Protein AF-A0A8I2Z1F6-F1 (afdb_monomer)

Sequence (76 aa):
MSVEKQTVLGMPPFLADFLMGGVSAAVSKTAAAPIERVKLLIQNQDEMLKQGRLDRKYDGIAECFKRTAADEGVMP

Organism: Verticillium longisporum (NCBI:txid100787)

Foldseek 3Di:
DDPPLPCPVVDHPVVVVVVVVVVVVVVVCQVCVLVVVLVVCLVCVVVCVVVVVDPDHQPDSVSSSVVCCVPVNPHD

Solvent-accessible surface area (backbone atoms only — not comparable to full-atom values): 4625 Å² total; per-residue (Å²): 132,81,79,74,77,72,50,56,92,80,37,59,60,69,59,41,52,49,50,52,49,49,52,52,51,50,55,50,50,62,70,44,44,62,60,55,51,44,51,52,51,66,72,41,38,70,58,33,42,75,70,67,76,38,96,67,80,71,94,41,71,68,54,41,45,53,48,45,35,70,78,69,39,87,66,132

Structure (mmCIF, N/CA/C/O backbone):
data_AF-A0A8I2Z1F6-F1
#
_entry.id   AF-A0A8I2Z1F6-F1
#
loop_
_atom_site.group_PDB
_atom_site.id
_atom_site.type_symbol
_atom_site.label_atom_id
_atom_site.label_alt_id
_atom_site.label_comp_id
_atom_site.label_asym_id
_atom_site.label_entity_id
_atom_site.label_seq_id
_atom_site.pdbx_PDB_ins_code
_atom_site.Cartn_x
_atom_site.Cartn_y
_atom_site.Cartn_z
_atom_site.occupancy
_atom_site.B_iso_or_equiv
_atom_site.auth_seq_id
_atom_site.auth_comp_id
_at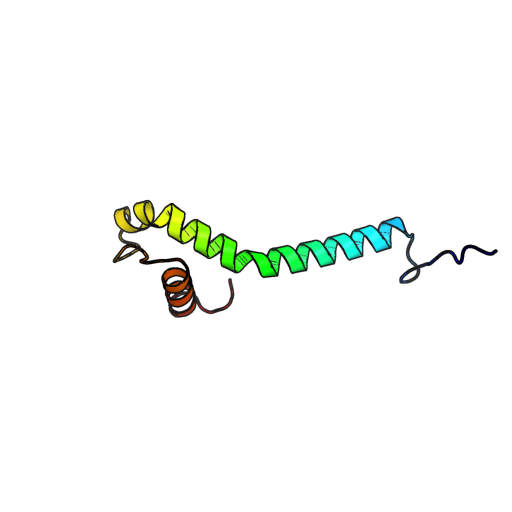om_site.auth_asym_id
_atom_site.auth_atom_id
_atom_site.pdbx_PDB_model_num
ATOM 1 N N . MET A 1 1 ? 41.334 -2.530 -23.769 1.00 38.50 1 MET A N 1
ATOM 2 C CA . MET A 1 1 ? 40.260 -2.790 -22.791 1.00 38.50 1 MET A CA 1
ATOM 3 C C . MET A 1 1 ? 38.947 -2.604 -23.530 1.00 38.50 1 MET A C 1
ATOM 5 O O . MET A 1 1 ? 38.499 -1.476 -23.682 1.00 38.50 1 MET A O 1
ATOM 9 N N . SER A 1 2 ? 38.434 -3.670 -24.149 1.00 39.28 2 SER A N 1
ATOM 10 C CA . SER A 1 2 ? 37.160 -3.600 -24.868 1.00 39.28 2 SER A CA 1
ATOM 11 C C . SER A 1 2 ? 36.063 -3.429 -23.833 1.00 39.28 2 SER A C 1
ATOM 13 O O . SER A 1 2 ? 35.850 -4.319 -23.017 1.00 39.28 2 SER A O 1
ATOM 15 N N . VAL A 1 3 ? 35.415 -2.266 -23.840 1.00 52.84 3 VAL A N 1
ATOM 16 C CA . VAL A 1 3 ? 34.141 -2.075 -23.153 1.00 52.84 3 VAL A CA 1
ATOM 17 C C . VAL A 1 3 ? 33.170 -3.018 -23.851 1.00 52.84 3 VAL A C 1
ATOM 19 O O . VAL A 1 3 ? 32.727 -2.745 -24.967 1.00 52.84 3 VAL A O 1
ATOM 22 N N . GLU A 1 4 ? 32.936 -4.180 -23.250 1.00 55.12 4 GLU A N 1
ATOM 23 C CA . GLU A 1 4 ? 31.889 -5.095 -23.672 1.00 55.12 4 GLU A CA 1
ATOM 24 C C . GLU A 1 4 ? 30.586 -4.301 -23.618 1.00 55.12 4 GLU A C 1
ATOM 26 O O . GLU A 1 4 ? 30.142 -3.854 -22.560 1.00 55.12 4 GLU A O 1
ATOM 31 N N . LYS A 1 5 ? 30.045 -3.985 -24.795 1.00 55.88 5 LYS A N 1
ATOM 32 C CA . LYS A 1 5 ? 28.791 -3.256 -24.936 1.00 55.88 5 LYS A CA 1
ATOM 33 C C . LYS A 1 5 ? 27.735 -4.194 -24.363 1.00 55.88 5 LYS A C 1
ATOM 35 O O . LYS A 1 5 ? 27.329 -5.126 -25.045 1.00 55.88 5 LYS A O 1
ATOM 40 N N . GLN A 1 6 ? 27.394 -4.017 -23.088 1.00 57.50 6 GLN A N 1
ATOM 41 C CA . GLN A 1 6 ? 26.494 -4.895 -22.348 1.00 57.50 6 GLN A CA 1
ATOM 42 C C . GLN A 1 6 ? 25.084 -4.772 -22.947 1.00 57.50 6 GLN A C 1
ATOM 44 O O . GLN A 1 6 ? 24.245 -4.012 -22.474 1.00 57.50 6 GLN A O 1
ATOM 49 N N . THR A 1 7 ? 24.833 -5.470 -24.055 1.00 57.00 7 THR A N 1
ATOM 50 C CA . THR A 1 7 ? 23.510 -5.647 -24.656 1.00 57.00 7 THR A CA 1
ATOM 51 C C . THR A 1 7 ? 22.715 -6.571 -23.747 1.00 57.00 7 THR A C 1
ATOM 53 O O . THR A 1 7 ? 22.631 -7.777 -23.971 1.00 57.00 7 THR A O 1
ATOM 56 N N . VAL A 1 8 ? 22.152 -6.010 -22.677 1.00 62.31 8 VAL A N 1
ATOM 57 C CA . VAL A 1 8 ? 21.182 -6.712 -21.836 1.00 62.31 8 VAL A CA 1
ATOM 58 C C . VAL A 1 8 ? 19.976 -7.030 -22.727 1.00 62.31 8 VAL A C 1
ATOM 60 O O . VAL A 1 8 ? 19.381 -6.133 -23.321 1.00 62.31 8 VAL A O 1
ATOM 63 N N . LEU A 1 9 ? 19.666 -8.319 -22.893 1.00 66.81 9 LEU A N 1
ATOM 64 C CA . LEU A 1 9 ? 18.564 -8.810 -23.734 1.00 66.81 9 LEU A CA 1
ATOM 65 C C . LEU A 1 9 ? 18.645 -8.458 -25.243 1.00 66.81 9 LEU A C 1
ATOM 67 O O . LEU A 1 9 ? 17.630 -8.492 -25.933 1.00 66.81 9 LEU A O 1
ATOM 71 N N . GLY A 1 10 ? 19.823 -8.109 -25.778 1.00 76.56 10 GLY A N 1
ATOM 72 C CA . GLY A 1 10 ? 19.972 -7.710 -27.192 1.00 76.56 10 GLY A CA 1
ATOM 73 C C . GLY A 1 10 ? 19.380 -6.332 -27.531 1.00 76.56 10 GLY A C 1
ATOM 74 O O . GLY A 1 10 ? 19.253 -5.981 -28.703 1.00 76.56 10 GLY A O 1
ATOM 75 N N . MET A 1 11 ? 19.025 -5.546 -26.512 1.00 79.62 11 MET A N 1
ATOM 76 C CA . MET A 1 11 ? 18.373 -4.244 -26.645 1.00 79.62 11 MET A CA 1
ATOM 77 C C . MET A 1 11 ? 19.377 -3.093 -26.463 1.00 79.62 11 MET A C 1
ATOM 79 O O . MET A 1 11 ? 20.409 -3.270 -25.809 1.00 79.62 11 MET A O 1
ATOM 83 N N . PRO A 1 12 ? 19.098 -1.893 -27.013 1.00 85.94 12 PRO A N 1
ATOM 84 C CA . PRO A 1 12 ? 19.880 -0.700 -26.708 1.00 85.94 12 PRO A CA 1
ATOM 85 C C . PRO A 1 12 ? 19.920 -0.453 -25.190 1.00 85.94 12 PRO A C 1
ATOM 87 O O . PRO A 1 12 ? 18.893 -0.644 -24.535 1.00 85.94 12 PRO A O 1
ATOM 90 N N . PRO A 1 13 ? 21.045 0.031 -24.632 1.00 84.06 13 PRO A N 1
ATOM 91 C CA . PRO A 1 13 ? 21.222 0.181 -23.184 1.00 84.06 13 PRO A CA 1
ATOM 92 C C . PRO A 1 13 ? 20.119 1.031 -22.537 1.00 84.06 13 PRO A C 1
ATOM 94 O O . PRO A 1 13 ? 19.518 0.608 -21.559 1.00 84.06 13 PRO A O 1
ATOM 97 N N . PHE A 1 14 ? 19.736 2.151 -23.163 1.00 88.81 14 PHE A N 1
ATOM 98 C CA . PHE A 1 14 ? 18.624 2.985 -22.690 1.00 88.81 14 PHE 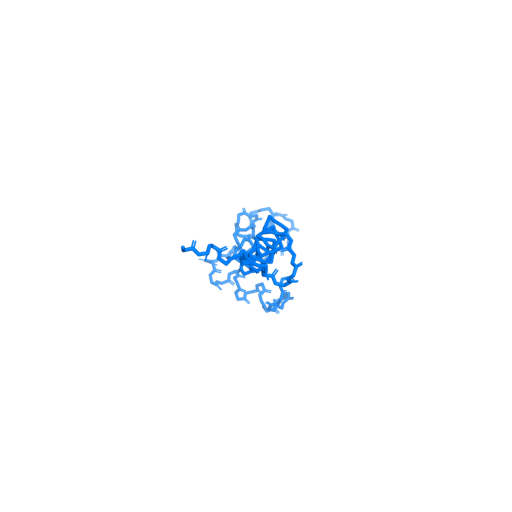A CA 1
ATOM 99 C C . PHE A 1 14 ? 17.292 2.227 -22.592 1.00 88.81 14 PHE A C 1
ATOM 101 O O . PHE A 1 14 ? 16.543 2.412 -21.639 1.00 88.81 14 PHE A O 1
ATOM 108 N N . LEU A 1 15 ? 16.977 1.386 -23.582 1.00 90.25 15 LEU A N 1
ATOM 109 C CA . LEU A 1 15 ? 15.703 0.672 -23.612 1.00 90.25 15 LEU A CA 1
ATOM 110 C C . LEU A 1 15 ? 15.673 -0.441 -22.557 1.00 90.25 15 LEU A C 1
ATOM 112 O O . LEU A 1 15 ? 14.640 -0.651 -21.926 1.00 90.25 15 LEU A O 1
ATOM 116 N N . ALA A 1 16 ? 16.805 -1.113 -22.333 1.00 87.50 16 ALA A N 1
ATOM 117 C CA . ALA A 1 16 ? 16.947 -2.072 -21.244 1.00 87.50 16 ALA A CA 1
ATOM 118 C C . ALA A 1 16 ? 16.784 -1.389 -19.874 1.00 87.50 16 ALA A C 1
ATOM 120 O O . ALA A 1 16 ? 15.984 -1.848 -19.059 1.00 87.50 16 ALA A O 1
ATOM 121 N N . ASP A 1 17 ? 17.458 -0.258 -19.648 1.00 89.69 17 ASP A N 1
ATOM 122 C CA . ASP A 1 17 ? 17.363 0.505 -18.397 1.00 89.69 17 ASP A CA 1
ATOM 123 C C . ASP A 1 17 ? 15.952 1.059 -18.162 1.00 89.69 17 ASP A C 1
ATOM 125 O O . ASP A 1 17 ? 15.439 1.004 -17.045 1.00 89.69 17 ASP A O 1
ATOM 129 N N . PHE A 1 18 ? 15.282 1.534 -19.216 1.00 91.31 18 PHE A N 1
ATOM 130 C CA . PHE A 1 18 ? 13.902 2.011 -19.137 1.00 91.31 18 PHE A CA 1
ATOM 131 C C . PHE A 1 18 ? 12.933 0.896 -18.732 1.00 91.31 18 PHE A C 1
ATOM 133 O O . PHE A 1 18 ? 12.105 1.096 -17.843 1.00 91.31 18 PHE A O 1
ATOM 140 N N . LEU A 1 19 ? 13.042 -0.290 -19.342 1.00 93.69 19 LEU A N 1
ATOM 141 C CA . LEU A 1 19 ? 12.189 -1.425 -18.985 1.00 93.69 19 LEU A CA 1
ATOM 142 C C . LEU A 1 19 ? 12.485 -1.946 -17.577 1.00 93.69 19 LEU A C 1
ATOM 144 O O . LEU A 1 19 ? 11.549 -2.189 -16.819 1.00 93.69 19 LEU A O 1
ATOM 148 N N . MET A 1 20 ? 13.759 -2.073 -17.197 1.00 91.81 20 MET A N 1
ATOM 149 C CA . MET A 1 20 ? 14.135 -2.470 -15.836 1.00 91.81 20 MET A CA 1
ATOM 150 C C . MET A 1 20 ? 13.635 -1.457 -14.801 1.00 91.81 20 MET A C 1
ATOM 152 O O . MET A 1 20 ? 13.070 -1.847 -13.777 1.00 91.81 20 MET A O 1
ATOM 156 N N . GLY A 1 21 ? 13.763 -0.160 -15.091 1.00 93.62 21 GLY A N 1
ATOM 157 C CA . GLY A 1 21 ? 13.200 0.911 -14.273 1.00 93.62 21 GLY A CA 1
ATOM 158 C C . GLY A 1 21 ? 11.676 0.825 -14.174 1.00 93.62 21 GLY A C 1
ATOM 159 O O . GLY A 1 21 ? 11.126 0.938 -13.080 1.00 93.62 21 GLY A O 1
ATOM 160 N N . GLY A 1 22 ? 10.993 0.549 -15.288 1.00 94.12 22 GLY A N 1
ATOM 161 C CA . GLY A 1 22 ? 9.542 0.370 -15.339 1.00 94.12 22 GLY A CA 1
ATOM 162 C C . GLY A 1 22 ? 9.052 -0.804 -14.489 1.00 94.12 22 GLY A C 1
ATOM 163 O O . GLY A 1 22 ? 8.129 -0.642 -13.691 1.00 94.12 22 GLY A O 1
ATOM 164 N N . VAL A 1 23 ? 9.700 -1.967 -14.599 1.00 94.50 23 VAL A N 1
ATOM 165 C CA . VAL A 1 23 ? 9.369 -3.154 -13.791 1.00 94.50 23 VAL A CA 1
ATOM 166 C C . VAL A 1 23 ? 9.650 -2.898 -12.311 1.00 94.50 23 VAL A C 1
ATOM 168 O O . VAL A 1 23 ? 8.798 -3.178 -11.471 1.00 94.50 23 VAL A O 1
ATOM 171 N N . SER A 1 24 ? 10.801 -2.306 -11.982 1.00 94.44 24 SER A N 1
ATOM 172 C CA .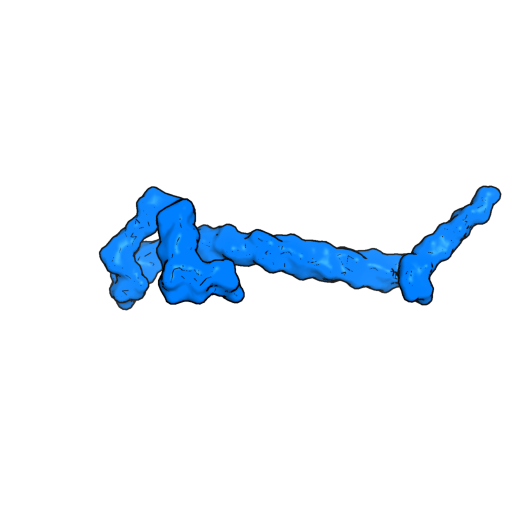 SER A 1 24 ? 11.154 -1.949 -10.603 1.00 94.44 24 SER A CA 1
ATOM 173 C C . SER A 1 24 ? 10.133 -0.991 -9.980 1.00 94.44 24 SER A C 1
ATOM 175 O O . SER A 1 24 ? 9.676 -1.202 -8.853 1.00 94.44 24 SER A O 1
ATOM 177 N N . ALA A 1 25 ? 9.695 0.022 -10.734 1.00 93.44 25 ALA A N 1
ATOM 178 C CA . ALA A 1 25 ? 8.672 0.961 -10.292 1.00 93.44 25 ALA A CA 1
ATOM 179 C C . ALA A 1 25 ? 7.311 0.280 -10.085 1.00 93.44 25 ALA A C 1
ATOM 181 O O . ALA A 1 25 ? 6.640 0.560 -9.090 1.00 93.44 25 ALA A O 1
ATOM 182 N N . ALA A 1 26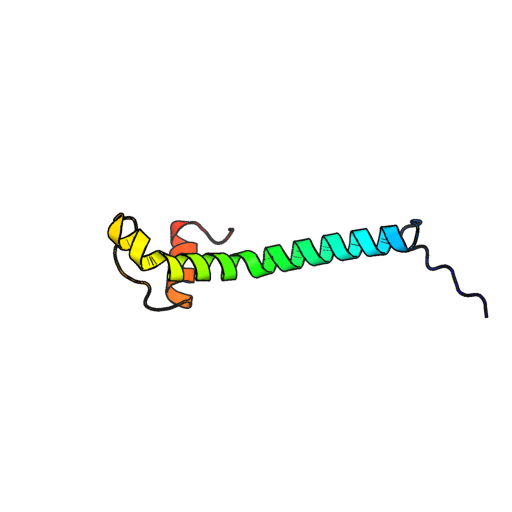 ? 6.911 -0.620 -10.989 1.00 93.69 26 ALA A N 1
ATOM 183 C CA . ALA A 1 26 ? 5.661 -1.365 -10.868 1.00 93.69 26 ALA A CA 1
ATOM 184 C C . ALA A 1 26 ? 5.656 -2.232 -9.602 1.00 93.69 26 ALA A C 1
ATOM 186 O O . ALA A 1 26 ? 4.754 -2.099 -8.779 1.00 93.69 26 ALA A O 1
ATOM 187 N N . VAL A 1 27 ? 6.708 -3.030 -9.389 1.00 93.81 27 VAL A N 1
ATOM 188 C CA . VAL A 1 27 ? 6.862 -3.865 -8.185 1.00 93.81 27 VAL A CA 1
ATOM 189 C C . VAL A 1 27 ? 6.858 -3.007 -6.919 1.00 93.81 27 VAL A C 1
ATOM 191 O O . VAL A 1 27 ? 6.156 -3.329 -5.961 1.00 93.81 27 VAL A O 1
ATOM 194 N N . SER A 1 28 ? 7.582 -1.884 -6.926 1.00 94.00 28 SER A N 1
ATOM 195 C CA . SER A 1 28 ? 7.652 -0.969 -5.780 1.00 94.00 28 SER A CA 1
ATOM 196 C C . SER A 1 28 ? 6.282 -0.386 -5.425 1.00 94.00 28 SER A C 1
ATOM 198 O O . SER A 1 28 ? 5.900 -0.376 -4.256 1.00 94.00 28 SER A O 1
ATOM 200 N N . LYS A 1 29 ? 5.509 0.060 -6.425 1.00 91.94 29 LYS A N 1
ATOM 201 C CA . LYS A 1 29 ? 4.160 0.599 -6.205 1.00 91.94 29 LYS A CA 1
ATOM 202 C C . LYS A 1 29 ? 3.175 -0.474 -5.758 1.00 91.94 29 LYS A C 1
ATOM 204 O O . LYS A 1 29 ? 2.387 -0.215 -4.858 1.00 91.94 29 LYS A O 1
ATOM 209 N N . THR A 1 30 ? 3.241 -1.680 -6.318 1.00 88.81 30 THR A N 1
ATOM 210 C CA . THR A 1 30 ? 2.396 -2.800 -5.877 1.00 88.81 30 THR A CA 1
ATOM 211 C C . THR A 1 30 ? 2.692 -3.190 -4.429 1.00 88.81 30 THR A C 1
ATOM 213 O O . THR A 1 30 ? 1.764 -3.432 -3.665 1.00 88.81 30 THR A O 1
ATOM 216 N N . ALA A 1 31 ? 3.964 -3.191 -4.019 1.00 88.06 31 ALA A N 1
ATOM 217 C CA . ALA A 1 31 ? 4.346 -3.464 -2.636 1.00 88.06 31 ALA A CA 1
ATOM 218 C C . ALA A 1 31 ? 3.913 -2.349 -1.663 1.00 88.06 31 ALA A C 1
ATOM 220 O O . ALA A 1 31 ? 3.573 -2.636 -0.516 1.00 88.06 31 ALA A O 1
ATOM 221 N N . ALA A 1 32 ? 3.905 -1.087 -2.107 1.00 88.38 32 ALA A N 1
ATOM 222 C CA . ALA A 1 32 ? 3.491 0.063 -1.298 1.00 88.38 32 ALA A CA 1
ATOM 223 C C . ALA A 1 32 ? 1.963 0.270 -1.235 1.00 88.38 32 ALA A C 1
ATOM 225 O O . ALA A 1 32 ? 1.463 0.810 -0.245 1.00 88.38 32 ALA A O 1
ATOM 226 N N . ALA A 1 33 ? 1.217 -0.190 -2.246 1.00 88.25 33 ALA A N 1
ATOM 227 C CA . ALA A 1 33 ? -0.230 0.006 -2.373 1.00 88.25 33 ALA A CA 1
ATOM 228 C C . ALA A 1 33 ? -1.052 -0.358 -1.114 1.00 88.25 33 ALA A C 1
ATOM 230 O O . ALA A 1 33 ? -1.945 0.416 -0.757 1.00 88.25 33 ALA A O 1
ATOM 231 N N . PRO A 1 34 ? -0.767 -1.454 -0.374 1.00 86.00 34 PRO A N 1
ATOM 232 C CA . PRO A 1 34 ? -1.527 -1.790 0.832 1.00 86.00 34 PRO A CA 1
ATOM 233 C C . PRO A 1 34 ? -1.377 -0.746 1.947 1.00 86.00 34 PRO A C 1
ATOM 235 O O . PRO A 1 34 ? -2.343 -0.418 2.635 1.00 86.00 34 PRO A O 1
ATOM 238 N N . ILE A 1 35 ? -0.173 -0.194 2.118 1.00 87.81 35 ILE A N 1
ATOM 239 C CA . ILE A 1 35 ? 0.110 0.807 3.157 1.00 87.81 35 ILE A CA 1
ATOM 240 C C . ILE A 1 35 ? -0.534 2.143 2.790 1.00 87.81 35 ILE A C 1
ATOM 242 O O . ILE A 1 35 ? -1.117 2.805 3.651 1.00 87.81 35 ILE A O 1
ATOM 246 N N . GLU A 1 36 ? -0.471 2.533 1.517 1.00 89.38 36 GLU A N 1
ATOM 247 C CA . GLU A 1 36 ? -1.135 3.742 1.028 1.00 89.38 36 GLU A CA 1
ATOM 248 C C . GLU A 1 36 ? -2.658 3.653 1.196 1.00 89.38 36 GLU A C 1
ATOM 250 O O . GLU A 1 36 ? -3.268 4.610 1.678 1.00 89.38 36 GLU A O 1
ATOM 255 N N . ARG A 1 37 ? -3.265 2.489 0.912 1.00 88.31 37 ARG A N 1
ATOM 256 C CA . ARG A 1 37 ? -4.700 2.248 1.140 1.00 88.31 37 ARG A CA 1
ATOM 257 C C . ARG A 1 37 ? -5.073 2.422 2.610 1.00 88.31 37 ARG A C 1
ATOM 259 O O . ARG A 1 37 ? -5.985 3.185 2.917 1.00 88.31 37 ARG A O 1
ATOM 266 N N . VAL A 1 38 ? -4.350 1.778 3.529 1.00 88.06 38 VAL A N 1
ATOM 267 C CA . VAL A 1 38 ? -4.627 1.899 4.972 1.00 88.06 38 VAL A CA 1
ATOM 268 C C . VAL A 1 38 ? -4.455 3.332 5.462 1.00 88.06 38 VAL A C 1
ATOM 270 O O . VAL A 1 38 ? -5.268 3.823 6.245 1.00 88.06 38 VAL A O 1
ATOM 273 N N . LYS A 1 39 ? -3.439 4.043 4.969 1.00 89.50 39 LYS A N 1
ATOM 274 C CA . LYS A 1 39 ? -3.251 5.459 5.285 1.00 89.50 39 LYS A CA 1
ATOM 275 C C . LYS A 1 39 ? -4.455 6.296 4.844 1.00 89.50 39 LYS A C 1
ATOM 277 O O . LYS A 1 39 ? -4.932 7.102 5.637 1.00 89.50 39 LYS A O 1
ATOM 282 N N . LEU A 1 40 ? -4.959 6.098 3.624 1.00 91.12 40 LEU A N 1
ATOM 283 C CA . LEU A 1 40 ? -6.138 6.811 3.119 1.00 91.12 40 LEU A CA 1
ATOM 284 C C . LEU A 1 40 ? -7.404 6.479 3.921 1.00 91.12 40 LEU A C 1
ATOM 286 O O . LEU A 1 40 ? -8.167 7.385 4.242 1.00 91.12 40 LEU A O 1
ATOM 290 N N . LEU A 1 41 ? -7.608 5.216 4.307 1.00 88.00 41 LEU A N 1
ATOM 291 C CA . LEU A 1 41 ? -8.753 4.803 5.130 1.00 88.00 41 LEU A CA 1
ATOM 292 C C . LEU A 1 41 ? -8.740 5.456 6.517 1.00 88.00 41 LEU A C 1
ATOM 294 O O . LEU A 1 41 ? -9.773 5.922 6.989 1.00 88.00 41 LEU A O 1
ATOM 298 N N . ILE A 1 42 ? -7.572 5.540 7.156 1.00 88.50 42 ILE A N 1
ATOM 299 C CA . ILE A 1 42 ? -7.428 6.197 8.463 1.00 88.50 42 ILE A CA 1
ATOM 300 C C . ILE A 1 42 ? -7.603 7.709 8.341 1.00 88.50 42 ILE A C 1
ATOM 302 O O . ILE A 1 42 ? -8.221 8.321 9.208 1.00 88.50 42 ILE A O 1
ATOM 306 N N . GLN A 1 43 ? -7.089 8.320 7.271 1.00 88.25 43 GLN A N 1
ATOM 307 C CA . GLN A 1 43 ? -7.271 9.752 7.022 1.00 88.25 43 GLN A CA 1
ATOM 308 C C . GLN A 1 43 ? -8.740 10.104 6.752 1.00 88.25 43 GLN A C 1
ATOM 310 O O . GLN A 1 43 ? -9.222 11.110 7.263 1.00 88.25 43 GLN A O 1
ATOM 315 N N . ASN A 1 44 ? -9.467 9.249 6.029 1.00 89.69 44 ASN A N 1
ATOM 316 C CA . ASN A 1 44 ? -10.866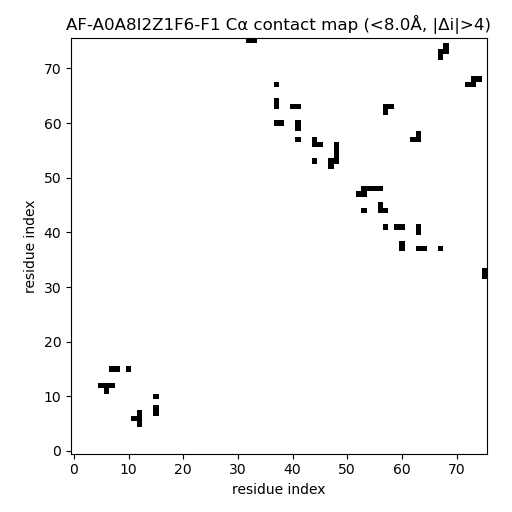 9.475 5.658 1.00 89.69 44 ASN A CA 1
ATOM 317 C C . ASN A 1 44 ? -11.879 8.877 6.653 1.00 89.69 44 ASN A C 1
ATOM 319 O O . ASN A 1 44 ? -13.084 8.917 6.402 1.00 89.69 44 ASN A O 1
ATOM 323 N N . GLN A 1 45 ? -11.435 8.335 7.793 1.00 84.81 45 GLN A N 1
ATOM 324 C CA . GLN A 1 45 ? -12.318 7.651 8.749 1.00 84.81 45 GLN A CA 1
ATOM 325 C C . GLN A 1 45 ? -13.436 8.555 9.289 1.00 84.81 45 GLN A C 1
ATOM 327 O O . GLN A 1 45 ? -14.550 8.089 9.514 1.00 84.81 45 GLN A O 1
ATOM 332 N N . ASP A 1 46 ? -13.168 9.853 9.462 1.00 86.81 46 ASP A N 1
ATOM 333 C CA . ASP A 1 46 ? -14.167 10.819 9.930 1.00 86.81 46 ASP A CA 1
ATOM 334 C C . ASP A 1 46 ? -15.270 11.049 8.887 1.00 86.81 46 ASP A C 1
ATOM 336 O O . ASP A 1 46 ? -16.437 11.222 9.243 1.00 86.81 46 ASP A O 1
ATOM 340 N N . GLU A 1 47 ? -14.929 11.023 7.597 1.00 86.88 47 GLU A N 1
ATOM 341 C CA . GLU A 1 47 ? -15.911 11.098 6.514 1.00 86.88 47 GLU A CA 1
ATOM 342 C C . GLU A 1 47 ? -16.699 9.793 6.388 1.00 86.88 47 GLU A C 1
ATOM 344 O O . GLU A 1 47 ? -17.922 9.824 6.248 1.00 86.88 47 GLU A O 1
ATOM 349 N N . MET A 1 48 ? -16.026 8.646 6.517 1.00 85.69 48 MET A N 1
ATOM 350 C CA . MET A 1 48 ? -16.678 7.335 6.489 1.00 85.69 48 MET A CA 1
ATOM 351 C C . MET A 1 48 ? -17.665 7.145 7.649 1.00 85.69 48 MET A C 1
ATOM 353 O O . MET A 1 48 ? -18.739 6.582 7.439 1.00 85.69 48 MET A O 1
ATOM 357 N N . LEU A 1 49 ? -17.346 7.661 8.841 1.00 86.62 49 LEU A N 1
ATOM 358 C CA . LEU A 1 49 ? -18.255 7.680 9.995 1.00 86.62 49 LEU A CA 1
ATOM 359 C C . LEU A 1 49 ? -19.483 8.553 9.739 1.00 86.62 49 LEU A C 1
ATOM 361 O O . LEU A 1 49 ? -20.603 8.134 10.015 1.00 86.62 49 LEU A O 1
ATOM 365 N N . LYS A 1 50 ? -19.299 9.747 9.160 1.00 86.75 50 LYS A N 1
ATOM 366 C CA . LYS A 1 50 ? -20.418 10.637 8.798 1.00 86.75 50 LYS A CA 1
ATOM 367 C C . LYS A 1 50 ? -21.347 10.019 7.752 1.00 86.75 50 LYS A C 1
ATOM 369 O O . LYS A 1 50 ? -22.545 10.270 7.786 1.00 86.75 50 LYS A O 1
ATOM 374 N N . GLN A 1 51 ? -20.799 9.230 6.828 1.00 87.19 51 GLN A N 1
ATOM 375 C CA . GLN A 1 51 ? -21.559 8.524 5.791 1.00 87.19 51 GLN A CA 1
ATOM 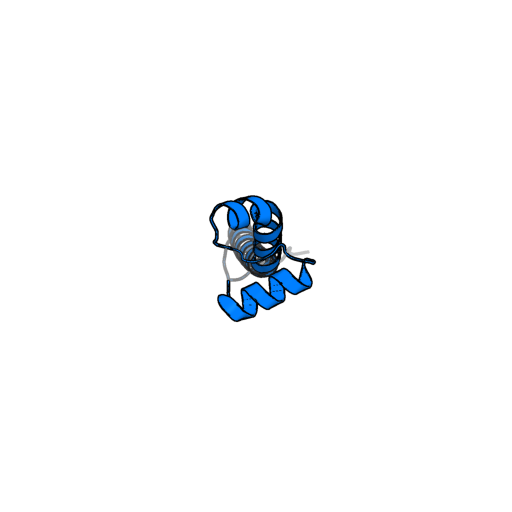376 C C . GLN A 1 51 ? -22.186 7.208 6.282 1.00 87.19 51 GLN A C 1
ATOM 378 O O . GLN A 1 51 ? -22.878 6.552 5.507 1.00 87.19 51 GLN A O 1
ATOM 383 N N . GLY A 1 52 ? -21.930 6.791 7.529 1.00 82.56 52 GLY A N 1
ATOM 384 C CA . GLY A 1 52 ? -22.394 5.506 8.061 1.00 82.56 52 GLY A CA 1
ATOM 385 C C . GLY A 1 52 ? -21.741 4.286 7.401 1.00 82.56 52 GLY A C 1
ATOM 386 O O . GLY A 1 52 ? -22.273 3.187 7.490 1.00 82.56 52 GLY A O 1
ATOM 387 N N . ARG A 1 53 ? -20.600 4.465 6.718 1.00 79.38 53 ARG A N 1
ATOM 388 C CA . ARG A 1 53 ? -19.811 3.375 6.110 1.00 79.38 53 ARG A CA 1
ATOM 389 C C . ARG A 1 53 ? -18.832 2.730 7.091 1.00 79.38 53 ARG A C 1
ATOM 391 O O . ARG A 1 53 ? -18.201 1.737 6.746 1.00 79.38 53 ARG A O 1
ATOM 398 N N . LEU A 1 54 ? -18.659 3.326 8.269 1.00 80.06 54 LEU A N 1
ATOM 399 C CA . LEU A 1 54 ? -17.782 2.845 9.325 1.00 80.06 54 LEU A CA 1
ATOM 400 C C . LEU A 1 54 ? -18.517 2.936 10.661 1.00 80.06 54 LEU A C 1
ATOM 402 O O . LEU A 1 54 ? -18.992 4.010 11.017 1.00 80.06 54 LEU A O 1
ATOM 406 N N . ASP A 1 55 ? -18.579 1.831 11.401 1.00 78.44 55 ASP A N 1
ATOM 407 C CA . ASP A 1 55 ? -19.307 1.775 12.678 1.00 78.44 55 ASP A CA 1
ATOM 408 C C . ASP A 1 55 ? -18.536 2.426 13.836 1.00 78.44 55 ASP A C 1
ATOM 410 O O . ASP A 1 55 ? -19.124 2.952 14.780 1.00 78.44 55 ASP A O 1
ATOM 414 N N . ARG A 1 56 ? -17.197 2.385 13.788 1.00 82.19 56 ARG A N 1
ATOM 415 C CA . ARG A 1 56 ? -16.311 2.991 14.794 1.00 82.19 56 ARG A CA 1
ATOM 416 C C . ARG A 1 56 ? -14.980 3.419 14.186 1.00 82.19 56 ARG A C 1
ATOM 418 O O . ARG A 1 56 ? -14.514 2.786 13.242 1.00 82.19 56 ARG A O 1
ATOM 425 N N . LYS A 1 57 ? -14.344 4.440 14.773 1.00 85.12 57 LYS A N 1
ATOM 426 C CA . LYS A 1 57 ? -12.980 4.864 14.407 1.00 85.12 57 LYS A CA 1
ATOM 427 C C . LYS A 1 57 ? -11.999 3.697 14.474 1.00 85.12 57 LYS A C 1
ATOM 429 O O . LYS A 1 57 ? -12.186 2.777 15.271 1.00 85.12 57 LYS A O 1
ATOM 434 N N . TYR A 1 58 ? -10.961 3.767 13.648 1.00 85.00 58 TYR A N 1
ATOM 435 C CA . TYR A 1 58 ? -9.857 2.828 13.742 1.00 85.00 58 TYR A CA 1
ATOM 436 C C . TYR A 1 58 ? -8.989 3.182 14.955 1.00 85.00 58 TYR A C 1
ATOM 438 O O . TYR A 1 58 ? -8.537 4.320 15.082 1.00 85.00 58 TYR A O 1
ATOM 446 N N . ASP A 1 59 ? -8.716 2.206 15.818 1.00 83.81 59 ASP A N 1
ATOM 447 C CA . ASP A 1 59 ? -7.847 2.365 16.995 1.00 83.81 59 ASP A CA 1
ATOM 448 C C . ASP A 1 59 ? -6.359 2.440 16.601 1.00 83.81 59 ASP A C 1
ATOM 450 O O . ASP A 1 59 ? -5.505 2.870 17.376 1.00 83.81 59 ASP A O 1
ATOM 454 N N . GLY A 1 60 ? -6.027 2.038 15.370 1.00 84.06 60 GLY A N 1
ATOM 455 C CA . GLY A 1 60 ? -4.689 2.175 14.808 1.00 84.06 60 GLY A CA 1
ATOM 456 C C . GLY A 1 60 ? -4.525 1.533 13.432 1.00 84.06 60 GLY A C 1
ATOM 457 O O . GLY A 1 60 ? -5.438 0.914 12.884 1.00 84.06 60 GLY A O 1
ATOM 458 N N . ILE A 1 61 ? -3.310 1.639 12.884 1.00 85.81 61 ILE A N 1
ATOM 459 C CA . ILE A 1 61 ? -2.966 1.146 11.538 1.00 85.81 61 ILE A CA 1
ATOM 460 C C . ILE A 1 61 ? -3.166 -0.368 11.410 1.00 85.81 61 ILE A C 1
ATOM 462 O O . ILE A 1 61 ? -3.741 -0.835 10.431 1.00 85.81 61 ILE A O 1
ATOM 466 N N . ALA A 1 62 ? -2.734 -1.140 12.410 1.00 85.25 62 ALA A N 1
ATOM 467 C CA . ALA A 1 62 ? -2.848 -2.597 12.382 1.00 85.25 62 ALA A CA 1
ATOM 468 C C . ALA A 1 62 ? -4.305 -3.082 12.455 1.00 85.25 62 ALA A C 1
ATOM 470 O O . ALA A 1 62 ? -4.646 -4.099 11.854 1.00 85.25 62 ALA A O 1
ATOM 471 N N . GLU A 1 63 ? -5.166 -2.363 13.180 1.00 87.69 63 GLU A N 1
ATOM 472 C CA . GLU A 1 63 ? -6.591 -2.687 13.265 1.00 87.69 63 GLU A CA 1
ATOM 473 C C . GLU A 1 63 ? -7.302 -2.361 11.947 1.00 87.69 63 GLU A C 1
ATOM 475 O O . GLU A 1 63 ? -8.037 -3.202 11.432 1.00 87.69 63 GLU A O 1
ATOM 480 N N . CYS A 1 64 ? -7.001 -1.203 11.349 1.00 87.00 64 CYS A N 1
ATOM 481 C CA . CYS A 1 64 ? -7.481 -0.845 10.016 1.00 87.00 64 CYS A CA 1
ATOM 482 C C . CYS A 1 64 ? -7.046 -1.874 8.964 1.00 87.00 64 CYS A C 1
ATOM 484 O O . CYS A 1 64 ? -7.886 -2.362 8.213 1.00 87.00 64 CYS A O 1
ATOM 486 N N . PHE A 1 65 ? -5.773 -2.287 8.960 1.00 85.50 65 PHE A N 1
ATOM 487 C CA . PHE A 1 65 ? -5.275 -3.312 8.039 1.00 85.50 65 PHE A CA 1
ATOM 488 C C . PHE A 1 65 ? -5.985 -4.659 8.236 1.00 85.50 65 PHE A C 1
ATOM 490 O O . PHE A 1 65 ? -6.427 -5.257 7.262 1.00 85.50 65 PHE A O 1
ATOM 497 N N . LYS A 1 66 ? -6.143 -5.130 9.483 1.00 87.00 66 LYS A N 1
ATOM 498 C CA . LYS A 1 66 ? -6.842 -6.395 9.775 1.00 87.00 66 LYS A CA 1
ATOM 499 C C . LYS A 1 66 ? -8.302 -6.375 9.335 1.00 87.00 66 LYS A C 1
ATOM 501 O O . LYS A 1 66 ? -8.762 -7.362 8.778 1.00 87.00 66 LYS A O 1
ATOM 506 N N . ARG A 1 67 ? -9.017 -5.279 9.599 1.00 86.25 67 ARG A N 1
ATOM 507 C CA . ARG A 1 67 ? -10.420 -5.115 9.197 1.00 86.25 67 ARG A CA 1
ATOM 508 C C . ARG A 1 67 ? -10.560 -5.052 7.688 1.00 86.25 67 ARG A C 1
ATOM 510 O O . ARG A 1 67 ? -11.286 -5.851 7.126 1.00 86.25 67 ARG A O 1
ATOM 517 N N . THR A 1 68 ? -9.756 -4.216 7.037 1.00 85.06 68 THR A N 1
ATOM 518 C CA . THR A 1 68 ? -9.724 -4.122 5.570 1.00 85.06 68 THR A CA 1
ATOM 519 C C . THR A 1 68 ? -9.421 -5.486 4.942 1.00 85.06 68 THR A C 1
ATOM 521 O O . THR A 1 68 ? -10.113 -5.907 4.027 1.00 85.06 68 THR A O 1
ATOM 524 N N . ALA A 1 69 ? -8.451 -6.231 5.482 1.00 84.75 69 ALA A N 1
ATOM 525 C CA . ALA A 1 69 ? -8.116 -7.565 4.991 1.00 84.75 69 ALA A CA 1
ATOM 526 C C . ALA A 1 69 ? -9.216 -8.615 5.235 1.00 84.75 69 ALA A C 1
ATOM 528 O O . ALA A 1 69 ? -9.306 -9.583 4.482 1.00 84.75 69 ALA A O 1
ATOM 529 N N . ALA A 1 70 ? -10.027 -8.451 6.283 1.00 84.19 70 ALA A N 1
ATOM 530 C CA . ALA A 1 70 ? -11.146 -9.338 6.595 1.00 84.19 70 ALA A CA 1
ATOM 531 C C . ALA A 1 70 ? -12.401 -9.014 5.768 1.00 84.19 70 ALA A C 1
ATOM 533 O O . ALA A 1 70 ? -13.078 -9.936 5.320 1.00 84.19 70 ALA A O 1
ATOM 534 N N . ASP A 1 71 ? -12.680 -7.728 5.550 1.00 80.81 71 ASP A N 1
ATOM 535 C CA . ASP A 1 71 ? -13.887 -7.241 4.878 1.00 80.81 71 ASP A CA 1
ATOM 536 C C . ASP A 1 71 ? -13.729 -7.229 3.348 1.00 80.81 71 ASP A C 1
ATOM 538 O O . ASP A 1 71 ? -14.654 -7.583 2.620 1.00 80.81 71 ASP A O 1
ATOM 542 N N . GLU A 1 72 ? -12.550 -6.840 2.852 1.00 76.88 72 GLU A N 1
ATOM 543 C CA . GLU A 1 72 ? -12.265 -6.663 1.419 1.00 76.88 72 GLU A CA 1
ATOM 544 C C . GLU A 1 72 ? -11.308 -7.735 0.865 1.00 76.88 72 GLU A C 1
ATOM 546 O O . GLU A 1 72 ? -11.219 -7.924 -0.348 1.00 76.88 72 GLU A O 1
ATOM 551 N N . GLY A 1 73 ? -10.629 -8.482 1.742 1.00 76.19 73 GLY A N 1
ATOM 552 C CA . GLY A 1 73 ? -9.635 -9.492 1.377 1.00 76.19 73 GLY A CA 1
ATOM 553 C C . GLY A 1 73 ? -8.190 -8.978 1.404 1.00 76.19 73 GLY A C 1
ATOM 554 O O . GLY A 1 73 ? -7.908 -7.796 1.576 1.00 76.19 73 GLY A O 1
ATOM 555 N N . VAL A 1 74 ? -7.232 -9.899 1.257 1.00 71.06 74 VAL A N 1
ATOM 556 C CA . VAL A 1 74 ? -5.785 -9.611 1.393 1.00 71.06 74 VAL A CA 1
ATOM 55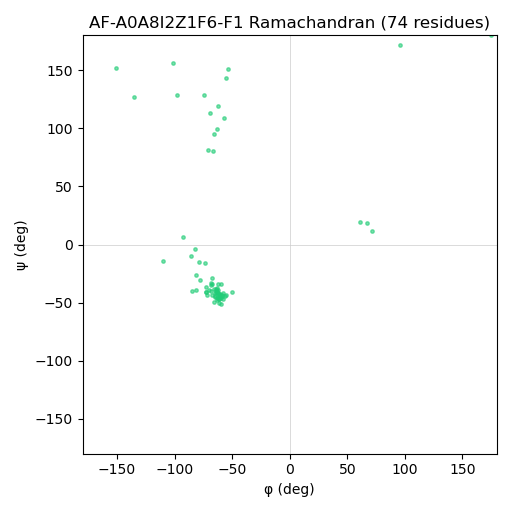7 C C . VAL A 1 74 ? -5.182 -8.947 0.145 1.00 71.06 74 VAL A C 1
ATOM 559 O O .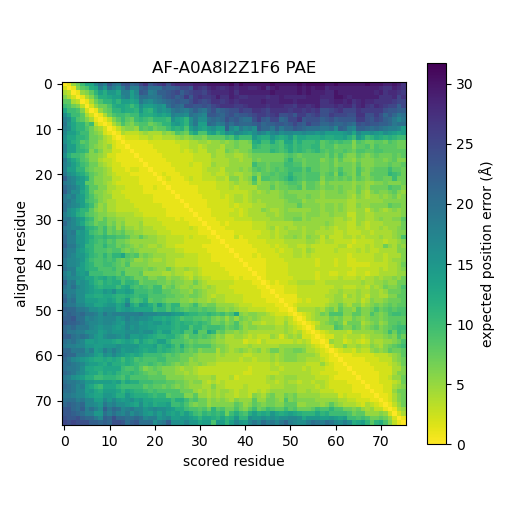 VAL A 1 74 ? -4.079 -8.404 0.208 1.00 71.06 74 VAL A O 1
ATOM 562 N N . MET A 1 75 ? -5.882 -8.976 -0.991 1.00 58.69 75 MET A N 1
ATOM 563 C CA . MET A 1 75 ? -5.422 -8.338 -2.225 1.00 58.69 75 MET A CA 1
ATOM 564 C C . MET A 1 75 ? -6.073 -6.956 -2.391 1.00 58.69 75 MET A C 1
ATOM 566 O O . MET A 1 75 ? -7.295 -6.872 -2.270 1.00 58.69 75 MET A O 1
ATOM 570 N N . PRO A 1 76 ? -5.285 -5.891 -2.644 1.00 51.88 76 PRO A N 1
ATOM 571 C CA . PRO A 1 76 ? -5.815 -4.564 -2.942 1.00 51.88 76 PRO A CA 1
ATOM 572 C C . PRO A 1 76 ? -6.552 -4.493 -4.284 1.00 51.88 76 PRO A C 1
ATOM 574 O O . PRO A 1 76 ? -6.193 -5.257 -5.210 1.00 51.88 76 PRO A O 1
#

Secondary structure (DSSP, 8-state):
-------GGGS-HHHHHHHHHHHHHHHHHHHHHHHHHHHHHHHTHHHHHHTTS-SS--SSHHHHHHHHHHHT-S--

Radius of gyration: 21.1 Å; Cα contacts (8 Å, |Δi|>4): 36; chains: 1; bounding box: 63×21×44 Å

Mean predicted aligned error: 8.95 Å

pLDDT: mean 82.05, std 12.71, range [38.5, 94.5]

InterPro domains:
  IPR002113 ADP/ATP carrier protein, eukaryotic type [PTHR45635] (12-75)
  IPR018108 Mitochondrial carrier protein, transmembrane region [PF00153] (13-75)
  IPR018108 Mitochondrial carrier protein, transmembrane region [PS50920] (12-76)

Nearest PDB structures (foldseek):
  6gci-assembly1_A  TM=8.781E-01  e=1.370E-05  Thermothelomyces thermophilus ATCC 42464
  4c9q-assembly1_A  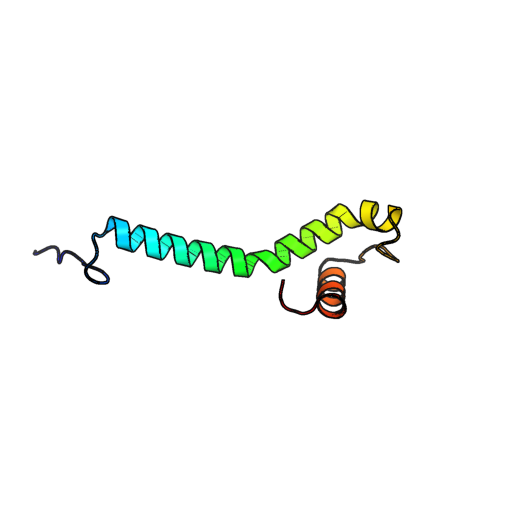TM=8.750E-01  e=4.839E-05  Saccharomyces cerevisiae
  4c9h-assembly1_A  TM=8.381E-01  e=3.759E-05  Saccharomyces cerevisiae
  4c9g-assembly1_A  TM=8.291E-01  e=4.004E-05  Saccharomyces cerevisiae
  4c9j-assembly1_A  TM=8.659E-01  e=1.247E-04  Saccharomyces cerevisiae